Protein AF-A0A453EL23-F1 (afdb_monomer_lite)

Structure (mmCIF, N/CA/C/O backbone):
data_AF-A0A453EL23-F1
#
_entry.id   AF-A0A453EL23-F1
#
loop_
_atom_site.group_PDB
_atom_site.id
_atom_site.type_symbol
_atom_site.label_atom_id
_atom_site.label_alt_id
_atom_site.label_comp_id
_atom_site.label_asym_id
_atom_site.label_entity_id
_atom_site.label_seq_id
_atom_site.pdbx_PDB_ins_code
_atom_site.Cartn_x
_atom_site.Cartn_y
_atom_site.Cartn_z
_atom_site.occupancy
_atom_site.B_iso_or_equiv
_atom_site.auth_seq_id
_atom_site.auth_comp_id
_atom_site.auth_asym_id
_atom_site.auth_atom_id
_atom_site.pdbx_PDB_model_num
ATOM 1 N N . ASP A 1 1 ? -10.469 5.649 31.646 1.00 75.94 1 ASP A N 1
ATOM 2 C CA . ASP A 1 1 ? -10.046 4.973 30.389 1.00 75.94 1 ASP A CA 1
ATOM 3 C C . ASP A 1 1 ? -9.836 5.836 29.141 1.00 75.94 1 ASP A C 1
ATOM 5 O O . ASP A 1 1 ? -9.298 5.332 28.156 1.00 75.94 1 ASP A O 1
ATOM 9 N N . TRP A 1 2 ? -10.181 7.128 29.146 1.00 93.88 2 TRP A N 1
ATOM 10 C CA . TRP A 1 2 ? -10.115 7.978 27.945 1.00 93.88 2 TRP A CA 1
ATOM 11 C C . TRP A 1 2 ? -8.711 8.123 27.318 1.00 93.88 2 TRP A C 1
ATOM 13 O O . TRP A 1 2 ? -8.546 7.942 26.115 1.00 93.88 2 TRP A O 1
ATOM 23 N N . LEU A 1 3 ? -7.684 8.331 28.144 1.00 95.81 3 LEU A N 1
ATOM 24 C CA . LEU A 1 3 ? -6.295 8.534 27.742 1.00 95.81 3 LEU A CA 1
ATOM 25 C C . LEU A 1 3 ? -5.711 7.282 27.084 1.00 95.81 3 LEU A C 1
ATOM 27 O O . LEU A 1 3 ? -5.093 7.355 26.026 1.00 95.81 3 LEU A O 1
ATOM 31 N N . ARG A 1 4 ? -5.970 6.106 27.671 1.00 96.19 4 ARG A N 1
ATOM 32 C CA . ARG A 1 4 ? -5.548 4.822 27.093 1.00 96.19 4 ARG A CA 1
ATOM 33 C C . ARG A 1 4 ? -6.176 4.607 25.720 1.00 96.19 4 ARG A C 1
ATOM 35 O O . ARG A 1 4 ? -5.495 4.147 24.808 1.00 96.19 4 ARG A O 1
ATOM 42 N N . ARG A 1 5 ? -7.460 4.941 25.561 1.00 95.19 5 ARG A N 1
ATOM 43 C CA . ARG A 1 5 ? -8.156 4.849 24.272 1.00 95.19 5 ARG A CA 1
ATOM 44 C C . ARG A 1 5 ? -7.543 5.801 23.245 1.00 95.19 5 ARG A C 1
ATOM 46 O O . ARG A 1 5 ? -7.255 5.368 22.136 1.00 95.19 5 ARG A O 1
ATOM 53 N N . GLN A 1 6 ? -7.286 7.050 23.622 1.00 96.81 6 GLN A N 1
ATOM 54 C CA . GLN A 1 6 ? -6.702 8.048 22.727 1.00 96.81 6 GLN A CA 1
ATOM 55 C C . GLN A 1 6 ? -5.307 7.644 22.237 1.00 96.81 6 GLN A C 1
ATOM 57 O O . GLN A 1 6 ? -5.055 7.667 21.037 1.00 96.81 6 GLN A O 1
ATOM 62 N N . ILE A 1 7 ? -4.440 7.172 23.137 1.00 97.00 7 ILE A N 1
ATOM 63 C CA . ILE A 1 7 ? -3.096 6.698 22.774 1.00 97.00 7 ILE A CA 1
ATOM 64 C C . ILE A 1 7 ? -3.172 5.494 21.828 1.00 97.00 7 ILE A C 1
ATOM 66 O O . ILE A 1 7 ? -2.444 5.445 20.838 1.00 97.00 7 ILE A O 1
ATOM 70 N N . LYS A 1 8 ? -4.078 4.540 22.083 1.00 97.25 8 LYS A N 1
ATOM 71 C CA . LYS A 1 8 ? -4.280 3.386 21.192 1.00 97.25 8 LYS A CA 1
ATOM 72 C C . LYS A 1 8 ? -4.711 3.813 19.790 1.00 97.25 8 LYS A C 1
ATOM 74 O O . LYS A 1 8 ? -4.183 3.281 18.820 1.00 97.25 8 LYS A O 1
ATOM 79 N N . LEU A 1 9 ? -5.636 4.768 19.674 1.00 97.25 9 LEU A N 1
ATOM 80 C CA . LEU A 1 9 ? -6.053 5.301 18.375 1.00 97.25 9 LEU A CA 1
ATOM 81 C C . LEU A 1 9 ? -4.889 5.969 17.636 1.00 97.25 9 LEU A C 1
ATOM 83 O O . LEU A 1 9 ? -4.671 5.660 16.467 1.00 97.25 9 LEU A O 1
ATOM 87 N N . SER A 1 10 ? -4.111 6.817 18.313 1.00 97.19 10 SER A N 1
ATOM 88 C CA . SER A 1 10 ? -2.938 7.460 17.711 1.00 97.19 10 SER A CA 1
ATOM 89 C C . SER A 1 10 ? -1.900 6.438 17.243 1.00 97.19 10 SER A C 1
ATOM 91 O O . SER A 1 10 ? -1.386 6.549 16.133 1.00 97.19 10 SER A O 1
ATOM 93 N N . TYR A 1 11 ? -1.638 5.406 18.049 1.00 97.75 11 TYR A N 1
ATOM 94 C CA . TYR A 1 11 ? -0.715 4.327 17.695 1.00 97.75 11 TYR A CA 1
ATOM 95 C C . TYR A 1 11 ? -1.189 3.535 16.469 1.00 97.75 11 TYR A C 1
ATOM 97 O O . TYR A 1 11 ? -0.417 3.311 15.540 1.00 97.75 11 TYR A O 1
ATOM 105 N N . LEU A 1 12 ? -2.471 3.159 16.426 1.00 97.81 12 LEU A N 1
ATOM 106 C CA . LEU A 1 12 ? -3.057 2.479 15.267 1.00 97.81 12 LEU A CA 1
ATOM 107 C C . LEU A 1 12 ? -3.002 3.353 14.006 1.00 97.81 12 LEU A C 1
ATOM 109 O O . LEU A 1 12 ? -2.707 2.847 12.923 1.00 97.81 12 LEU A O 1
ATOM 113 N N . GLY A 1 13 ? -3.247 4.660 14.145 1.00 97.94 13 GLY A N 1
ATOM 114 C CA . GLY A 1 13 ? -3.110 5.628 13.058 1.00 97.94 13 GLY A CA 1
ATOM 115 C C . GLY A 1 13 ? -1.685 5.677 12.508 1.00 97.94 13 GLY A C 1
ATOM 116 O O . GLY A 1 13 ? -1.493 5.576 11.296 1.00 97.94 13 GLY A O 1
ATOM 117 N N . LEU A 1 14 ? -0.687 5.742 13.394 1.00 97.88 14 LEU A N 1
ATOM 118 C CA . LEU A 1 14 ? 0.725 5.746 13.016 1.00 97.88 14 LEU A CA 1
ATOM 119 C C . LEU A 1 14 ? 1.132 4.443 12.313 1.00 97.88 14 LEU A C 1
ATOM 121 O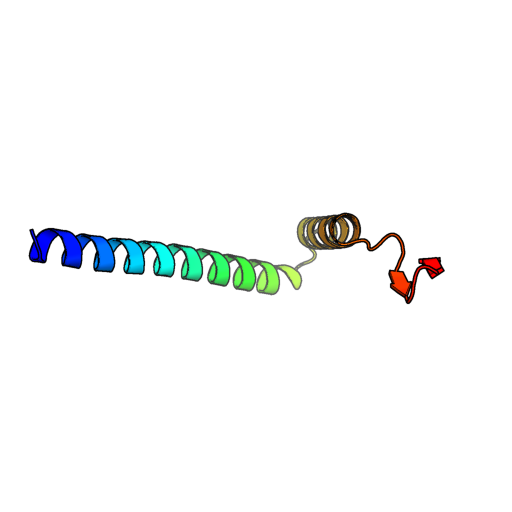 O . LEU A 1 14 ? 1.723 4.490 11.238 1.00 97.88 14 LEU A O 1
ATOM 125 N N . ALA A 1 15 ? 0.748 3.287 12.860 1.00 97.81 15 ALA A N 1
ATOM 126 C CA . ALA A 1 15 ? 1.042 1.984 12.261 1.00 97.81 15 ALA A CA 1
ATOM 127 C C . ALA A 1 15 ? 0.393 1.819 10.871 1.00 97.81 15 ALA A C 1
ATOM 129 O O . ALA A 1 15 ? 0.982 1.247 9.949 1.00 97.81 15 ALA A O 1
ATOM 130 N N . SER A 1 16 ? -0.826 2.342 10.690 1.00 97.88 16 SER A N 1
ATOM 131 C CA . SER A 1 16 ? -1.505 2.372 9.388 1.00 97.88 16 SER A CA 1
ATOM 132 C C . SER A 1 16 ? -0.763 3.253 8.377 1.00 97.88 16 SER A C 1
ATOM 134 O O . SER A 1 16 ? -0.587 2.870 7.211 1.00 97.88 16 SER A O 1
ATOM 136 N N . LEU A 1 17 ? -0.284 4.417 8.826 1.00 98.00 17 LEU A N 1
ATOM 137 C CA . LEU A 1 17 ? 0.489 5.338 8.002 1.00 98.00 17 LEU A CA 1
ATOM 138 C C . LEU A 1 17 ? 1.830 4.724 7.589 1.00 98.00 17 LEU A C 1
ATOM 140 O O . LEU A 1 17 ? 2.143 4.714 6.402 1.00 98.00 17 LEU A O 1
ATOM 144 N N . GLU A 1 18 ? 2.572 4.135 8.524 1.00 98.06 18 GLU A N 1
ATOM 145 C CA . GLU A 1 18 ? 3.843 3.454 8.260 1.00 98.06 18 GLU A CA 1
ATOM 146 C C . GLU A 1 18 ? 3.681 2.352 7.205 1.00 98.06 18 GLU A C 1
ATOM 148 O O . GLU A 1 18 ? 4.404 2.311 6.206 1.00 98.06 18 GLU A O 1
ATOM 153 N N . ARG A 1 19 ? 2.645 1.512 7.344 1.00 97.56 19 ARG A N 1
ATOM 154 C CA . ARG A 1 19 ? 2.316 0.481 6.349 1.00 97.56 19 ARG A CA 1
ATOM 155 C C . ARG A 1 19 ? 2.013 1.076 4.974 1.00 97.56 19 ARG A C 1
ATOM 157 O O . ARG A 1 19 ? 2.321 0.465 3.948 1.00 97.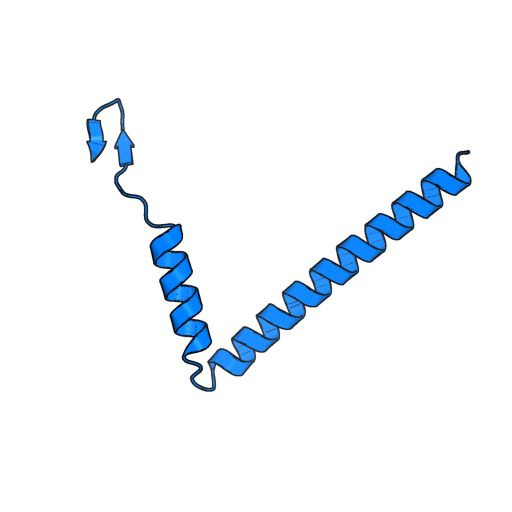56 19 ARG A O 1
ATOM 164 N N . THR A 1 20 ? 1.366 2.237 4.936 1.00 97.62 20 THR A N 1
ATOM 165 C CA . THR A 1 20 ? 1.034 2.935 3.690 1.00 97.62 20 THR A CA 1
ATOM 166 C C . THR A 1 20 ? 2.285 3.518 3.040 1.00 97.62 20 THR A C 1
ATOM 168 O O . THR A 1 20 ? 2.475 3.320 1.841 1.00 97.62 20 THR A O 1
ATOM 171 N N . ILE A 1 21 ? 3.171 4.138 3.822 1.00 97.31 21 ILE A N 1
ATOM 172 C CA . ILE A 1 21 ? 4.468 4.649 3.360 1.00 97.31 21 ILE A CA 1
ATOM 173 C C . ILE A 1 21 ? 5.300 3.506 2.773 1.00 97.31 21 ILE A C 1
ATOM 175 O O . ILE A 1 21 ? 5.715 3.596 1.621 1.00 97.31 21 ILE A O 1
ATOM 179 N N . ALA A 1 22 ? 5.446 2.386 3.486 1.00 96.62 22 ALA A N 1
ATOM 180 C CA . ALA A 1 22 ? 6.196 1.226 3.002 1.00 96.62 22 ALA A CA 1
ATOM 181 C C . ALA A 1 22 ? 5.661 0.693 1.658 1.00 96.62 22 ALA A C 1
ATOM 183 O O . ALA A 1 22 ? 6.432 0.399 0.744 1.00 96.62 22 ALA A O 1
ATOM 184 N N . ARG A 1 23 ? 4.331 0.623 1.493 1.00 94.50 23 ARG A N 1
ATOM 185 C CA . ARG A 1 23 ? 3.695 0.226 0.222 1.00 94.50 23 ARG A CA 1
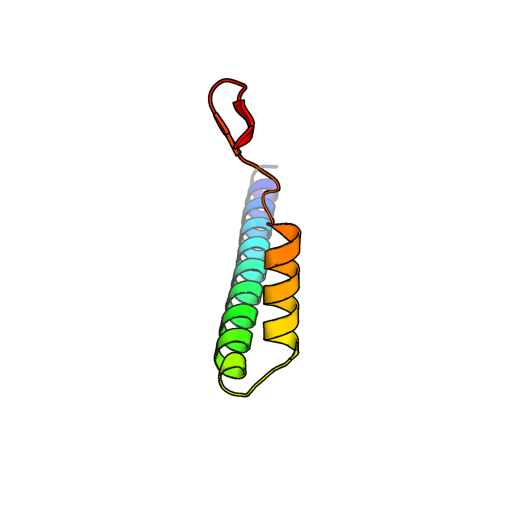ATOM 186 C C . ARG A 1 23 ? 3.967 1.218 -0.909 1.00 94.50 23 ARG A C 1
ATOM 188 O O . ARG A 1 23 ? 4.150 0.785 -2.046 1.00 94.50 23 ARG A O 1
ATOM 195 N N . GLN A 1 24 ? 3.958 2.519 -0.621 1.00 95.75 24 GLN A N 1
ATOM 196 C CA . GLN A 1 24 ? 4.258 3.551 -1.616 1.00 95.75 24 GLN A CA 1
ATOM 197 C C . GLN A 1 24 ? 5.733 3.509 -2.021 1.00 95.75 24 GLN A C 1
ATOM 199 O O . GLN A 1 24 ? 6.024 3.478 -3.213 1.00 95.75 24 GLN A O 1
ATOM 204 N N . CYS A 1 25 ? 6.654 3.397 -1.062 1.00 93.44 25 CYS A N 1
ATOM 205 C CA . CYS A 1 25 ? 8.082 3.234 -1.335 1.00 93.44 25 CYS A CA 1
ATOM 206 C C . CYS A 1 25 ? 8.359 1.980 -2.172 1.00 93.44 25 CYS A C 1
ATOM 208 O O . CYS A 1 25 ? 9.076 2.069 -3.162 1.00 93.44 25 CYS A O 1
ATOM 210 N N . ALA A 1 26 ? 7.736 0.840 -1.850 1.00 86.31 26 ALA A N 1
ATOM 211 C CA . ALA A 1 26 ? 7.864 -0.379 -2.649 1.00 86.31 26 ALA A CA 1
ATOM 212 C C . ALA A 1 26 ? 7.341 -0.198 -4.084 1.00 86.31 26 ALA A C 1
ATOM 214 O O . ALA A 1 26 ? 7.939 -0.712 -5.026 1.00 86.31 26 ALA A O 1
ATOM 215 N N . ARG A 1 27 ? 6.246 0.554 -4.275 1.00 84.94 27 ARG A N 1
ATOM 216 C CA . ARG A 1 27 ? 5.713 0.872 -5.608 1.00 84.94 27 ARG A CA 1
ATOM 217 C C . ARG A 1 27 ? 6.651 1.783 -6.391 1.00 84.94 27 ARG A C 1
ATOM 219 O O . ARG A 1 27 ? 6.888 1.513 -7.559 1.00 84.94 27 ARG A O 1
ATOM 226 N N . ILE A 1 28 ? 7.177 2.830 -5.759 1.00 87.19 28 ILE A N 1
ATOM 227 C CA . ILE A 1 28 ? 8.139 3.750 -6.376 1.00 87.19 28 ILE A CA 1
ATOM 228 C C . ILE A 1 28 ? 9.418 3.001 -6.749 1.00 87.19 28 ILE A C 1
ATOM 230 O O . ILE A 1 28 ? 9.880 3.146 -7.872 1.00 87.19 28 ILE A O 1
ATOM 234 N N . ALA A 1 29 ? 9.946 2.161 -5.854 1.00 84.19 29 ALA A N 1
ATOM 235 C CA . ALA A 1 29 ? 11.089 1.300 -6.140 1.00 84.19 29 ALA A CA 1
ATOM 236 C C . ALA A 1 29 ? 10.792 0.367 -7.319 1.00 84.19 29 ALA A C 1
ATOM 238 O O . ALA A 1 29 ? 11.533 0.368 -8.288 1.00 84.19 29 ALA A O 1
ATOM 239 N N . SER A 1 30 ? 9.638 -0.308 -7.316 1.00 76.25 30 SER A N 1
ATOM 240 C CA . SER A 1 30 ? 9.224 -1.170 -8.435 1.00 76.25 30 SER A CA 1
ATOM 241 C C . SER A 1 30 ? 9.094 -0.413 -9.763 1.00 76.25 30 SER A C 1
ATOM 243 O O . SER A 1 30 ? 9.352 -0.988 -10.813 1.00 76.25 30 SER A O 1
ATOM 245 N N . LEU A 1 31 ? 8.665 0.856 -9.743 1.00 76.81 31 LEU A N 1
ATOM 246 C CA . LEU A 1 31 ? 8.598 1.704 -10.939 1.00 76.81 31 LEU A CA 1
ATOM 247 C C . LEU A 1 31 ? 9.988 2.158 -11.392 1.00 76.81 31 LEU A C 1
ATOM 249 O O . LEU A 1 31 ? 10.266 2.137 -12.583 1.00 76.81 31 LEU A O 1
ATOM 253 N N . LYS A 1 32 ? 10.855 2.530 -10.446 1.00 77.75 32 LYS A N 1
ATOM 254 C CA . LYS A 1 32 ? 12.248 2.907 -10.701 1.00 77.75 32 LYS A CA 1
ATOM 255 C C . LYS A 1 32 ? 13.040 1.734 -11.289 1.00 77.75 32 LYS A C 1
ATOM 257 O O . LYS A 1 32 ? 13.763 1.916 -12.258 1.00 77.75 32 LYS A O 1
ATOM 262 N N . ASP A 1 33 ? 12.852 0.538 -10.742 1.00 68.12 33 ASP A N 1
ATOM 263 C CA . ASP A 1 33 ? 13.462 -0.706 -11.222 1.00 68.12 33 ASP A CA 1
ATOM 264 C C . ASP A 1 33 ? 12.800 -1.210 -12.517 1.00 68.12 33 ASP A C 1
ATOM 266 O O . ASP A 1 33 ? 13.386 -1.995 -13.256 1.00 68.12 33 ASP A O 1
ATOM 270 N N . GLY A 1 34 ? 11.577 -0.759 -12.819 1.00 61.62 34 GLY A N 1
ATOM 271 C CA . GLY A 1 34 ? 10.847 -1.075 -14.050 1.00 61.62 34 GLY A CA 1
ATOM 272 C C . GLY A 1 34 ? 11.488 -0.512 -15.323 1.00 61.62 34 GLY A C 1
ATOM 273 O O . GLY A 1 34 ? 11.185 -1.007 -16.406 1.00 61.62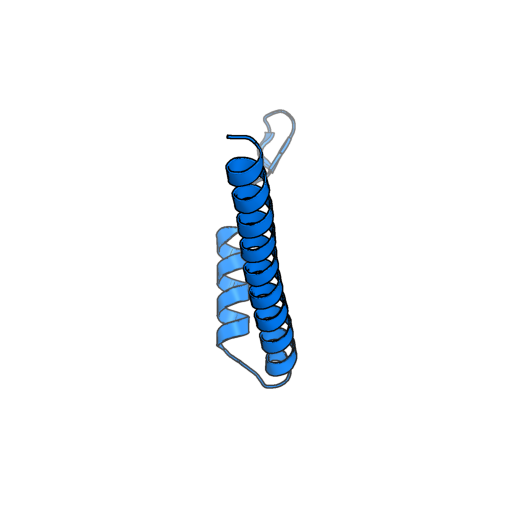 34 GLY A O 1
ATOM 274 N N . ASP A 1 35 ? 12.402 0.453 -15.195 1.00 60.28 35 ASP A N 1
ATOM 275 C CA . ASP A 1 35 ? 13.264 0.935 -16.287 1.00 60.28 35 ASP A CA 1
ATOM 276 C C . ASP A 1 35 ? 14.435 -0.037 -16.566 1.00 60.28 35 ASP A C 1
ATOM 278 O O . ASP A 1 35 ? 14.983 -0.100 -17.664 1.00 60.28 35 ASP A O 1
ATOM 282 N N . ALA A 1 36 ? 14.767 -0.895 -15.595 1.00 62.00 36 ALA A N 1
ATOM 283 C CA . ALA A 1 36 ? 15.794 -1.927 -15.684 1.00 62.00 36 ALA A CA 1
ATOM 284 C C . ALA A 1 36 ? 15.162 -3.329 -15.808 1.00 62.00 36 ALA A C 1
ATOM 286 O O . ALA A 1 36 ? 15.337 -4.169 -14.937 1.00 62.00 36 ALA A O 1
ATOM 287 N N . ASN A 1 37 ? 14.390 -3.576 -16.874 1.00 61.88 37 ASN A N 1
ATOM 288 C CA . ASN A 1 37 ? 13.920 -4.897 -17.343 1.00 61.88 37 ASN A CA 1
ATOM 289 C C . ASN A 1 37 ? 13.785 -5.995 -16.257 1.00 61.88 37 ASN A C 1
ATOM 291 O O . ASN A 1 37 ? 14.670 -6.840 -16.094 1.00 61.88 37 ASN A O 1
ATOM 295 N N . THR A 1 38 ? 12.662 -6.035 -15.532 1.00 68.31 38 THR A N 1
ATOM 296 C CA . THR A 1 38 ? 12.416 -7.103 -14.551 1.00 68.31 38 THR A CA 1
ATOM 297 C C . THR A 1 38 ? 11.240 -7.982 -14.963 1.00 68.31 38 THR A C 1
ATOM 299 O O . THR A 1 38 ? 10.070 -7.598 -14.967 1.00 68.31 38 THR A O 1
ATOM 302 N N . THR A 1 39 ? 11.545 -9.243 -15.260 1.00 72.38 39 THR A N 1
ATOM 303 C CA . THR A 1 39 ? 10.574 -10.326 -15.498 1.00 72.38 39 THR A CA 1
ATOM 304 C C . THR A 1 39 ? 9.489 -10.414 -14.412 1.00 72.38 39 THR A C 1
ATOM 306 O O . THR A 1 39 ? 8.365 -10.840 -14.683 1.00 72.38 39 THR A O 1
ATOM 309 N N . LEU A 1 40 ? 9.797 -9.970 -13.189 1.00 74.88 40 LEU A N 1
ATOM 310 C CA . LEU A 1 40 ? 8.868 -9.881 -12.064 1.00 74.88 40 LEU A CA 1
ATOM 311 C C . LEU A 1 40 ? 7.741 -8.865 -12.289 1.00 74.88 40 LEU A C 1
ATOM 313 O O . LEU A 1 40 ? 6.588 -9.192 -12.004 1.00 74.88 40 LEU A O 1
ATOM 317 N N . TYR A 1 41 ? 8.034 -7.680 -12.837 1.00 76.19 41 TYR A N 1
ATOM 318 C CA . TYR A 1 41 ? 7.010 -6.685 -13.165 1.00 76.19 41 TYR A CA 1
ATOM 319 C C . TYR A 1 41 ? 6.009 -7.254 -14.175 1.00 76.19 41 TYR A C 1
ATOM 321 O O . TYR A 1 41 ? 4.799 -7.255 -13.940 1.00 76.19 41 TYR A O 1
ATOM 329 N N . HIS A 1 42 ? 6.518 -7.849 -15.256 1.00 82.38 42 HIS A N 1
ATOM 330 C CA . HIS A 1 42 ? 5.679 -8.470 -16.280 1.00 82.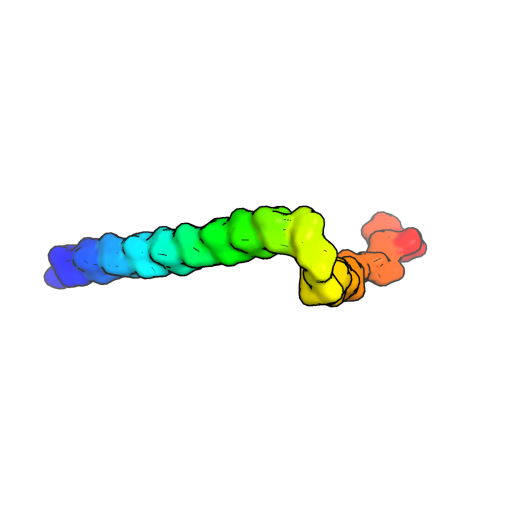38 42 HIS A CA 1
ATOM 331 C C . HIS A 1 42 ? 4.860 -9.650 -15.736 1.00 82.38 42 HIS A C 1
ATOM 333 O O . HIS A 1 42 ? 3.677 -9.775 -16.067 1.00 82.38 42 HIS A O 1
ATOM 339 N N . ARG A 1 43 ? 5.432 -10.483 -14.852 1.00 84.62 43 ARG A N 1
ATOM 340 C CA . ARG A 1 43 ? 4.693 -11.557 -14.161 1.00 84.62 43 ARG A CA 1
ATOM 341 C C . ARG A 1 43 ? 3.567 -11.007 -13.289 1.00 84.62 43 ARG A C 1
ATOM 343 O O . ARG A 1 43 ? 2.457 -11.531 -13.347 1.00 84.62 43 ARG A O 1
ATOM 350 N N . LEU A 1 44 ? 3.814 -9.940 -12.529 1.00 85.44 44 LEU A N 1
ATOM 351 C CA . LEU A 1 44 ? 2.795 -9.318 -11.685 1.00 85.44 44 LEU A CA 1
ATOM 352 C C . LEU A 1 44 ? 1.661 -8.713 -12.523 1.00 85.44 44 LEU A C 1
ATOM 354 O O . LEU A 1 44 ? 0.490 -8.930 -12.215 1.00 85.44 44 LEU A O 1
ATOM 358 N N . CYS A 1 45 ? 1.988 -7.996 -13.598 1.00 85.94 45 CYS A N 1
ATOM 359 C CA . CYS A 1 45 ? 1.002 -7.449 -14.531 1.00 85.94 45 CYS A CA 1
ATOM 360 C C . CYS A 1 45 ? 0.162 -8.555 -15.180 1.00 85.94 45 CYS A C 1
ATOM 362 O O . CYS A 1 45 ? -1.063 -8.451 -15.222 1.00 85.94 45 CYS A O 1
ATOM 364 N N . THR A 1 46 ? 0.800 -9.647 -1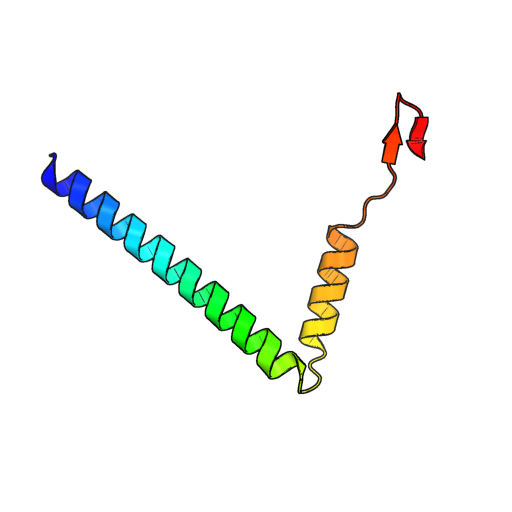5.606 1.00 90.69 46 THR A N 1
ATOM 365 C CA . THR A 1 46 ? 0.113 -10.816 -16.176 1.00 90.69 46 THR A CA 1
ATOM 366 C C . THR A 1 46 ? -0.824 -11.462 -15.158 1.00 90.69 46 THR A C 1
ATOM 368 O O . THR A 1 46 ? -1.993 -11.686 -15.463 1.00 90.69 46 THR A O 1
ATOM 371 N N . TYR A 1 47 ? -0.359 -11.681 -13.924 1.00 93.25 47 TYR A N 1
ATOM 372 C CA . TYR A 1 47 ? -1.190 -12.200 -12.837 1.00 93.25 47 TYR A CA 1
ATOM 373 C C . TYR A 1 47 ? -2.404 -11.302 -12.566 1.00 93.25 47 TYR A C 1
ATOM 375 O O . TYR A 1 47 ? -3.523 -11.792 -12.445 1.00 93.25 47 TYR A O 1
ATOM 383 N N . ARG A 1 48 ? -2.218 -9.976 -12.509 1.00 92.25 48 ARG A N 1
ATOM 384 C CA . ARG A 1 48 ? -3.330 -9.034 -12.297 1.00 92.25 48 ARG A CA 1
ATOM 385 C C . ARG A 1 48 ? -4.300 -9.021 -13.472 1.00 92.25 48 ARG A C 1
ATOM 387 O O . ARG A 1 48 ? -5.498 -8.951 -13.231 1.00 92.25 48 ARG A O 1
ATOM 394 N N . LYS A 1 49 ? -3.804 -9.125 -14.708 1.00 93.88 49 LYS A N 1
ATOM 395 C CA . LYS A 1 49 ? -4.634 -9.243 -15.914 1.00 93.88 49 LYS A CA 1
ATOM 396 C C . LYS A 1 49 ? -5.494 -10.507 -15.878 1.00 93.88 49 LYS A C 1
ATOM 398 O O . LYS A 1 49 ? -6.671 -10.427 -16.193 1.00 93.88 49 LYS A O 1
ATOM 403 N N . GLN A 1 50 ? -4.927 -11.640 -15.460 1.00 94.69 50 GLN A N 1
ATOM 404 C CA . GLN A 1 50 ? -5.666 -12.897 -15.300 1.00 94.69 50 GLN A CA 1
ATOM 405 C C . GLN A 1 50 ? -6.688 -12.813 -14.162 1.00 94.69 50 GLN A C 1
ATOM 407 O O . GLN A 1 50 ? -7.846 -13.162 -14.346 1.00 94.69 50 GLN A O 1
ATOM 412 N N . LYS A 1 51 ? -6.281 -12.311 -12.991 1.00 95.25 51 LYS A N 1
ATOM 413 C CA . LYS A 1 51 ? -7.158 -12.194 -11.818 1.00 95.25 51 LYS A CA 1
ATOM 414 C C . LYS A 1 51 ? -8.329 -11.238 -12.046 1.00 95.25 51 LYS A C 1
ATOM 416 O O . LYS A 1 51 ? -9.422 -11.489 -11.557 1.00 95.25 51 LYS A O 1
ATOM 421 N N . ASN A 1 52 ? -8.081 -10.136 -12.745 1.00 93.69 52 ASN A N 1
ATOM 422 C CA . ASN A 1 52 ? -9.091 -9.128 -13.050 1.00 93.69 52 ASN A CA 1
ATOM 423 C C . ASN A 1 52 ? -9.755 -9.376 -14.412 1.00 93.69 52 ASN A C 1
ATOM 425 O O . ASN A 1 52 ? -10.368 -8.460 -14.959 1.00 93.69 52 ASN A O 1
ATOM 429 N N . TRP A 1 53 ? -9.598 -10.571 -14.986 1.00 95.00 53 TRP A N 1
ATOM 430 C CA . TRP A 1 53 ? -10.262 -10.917 -16.230 1.00 95.00 53 TRP A CA 1
ATOM 431 C C . TRP A 1 53 ? -11.771 -10.995 -15.994 1.00 95.00 53 TRP A C 1
ATOM 433 O O . TRP A 1 53 ? -12.249 -11.791 -15.187 1.00 95.00 53 TRP A O 1
ATOM 443 N N . ILE A 1 54 ? -12.520 -10.157 -16.701 1.00 91.06 54 ILE A N 1
ATOM 444 C CA . ILE A 1 54 ? -13.980 -10.187 -16.692 1.00 91.06 54 ILE A CA 1
ATOM 445 C C . ILE A 1 54 ? -14.405 -11.160 -17.794 1.00 91.06 54 ILE A C 1
ATOM 447 O O . ILE A 1 54 ? -14.115 -10.930 -18.964 1.00 91.06 54 ILE A O 1
ATOM 451 N N . HIS A 1 55 ? -15.047 -12.269 -17.415 1.00 87.19 55 HIS A N 1
ATOM 452 C CA . HIS A 1 55 ? -15.427 -13.339 -18.349 1.00 87.19 55 HIS A CA 1
ATOM 453 C C . HIS A 1 55 ? -16.542 -12.954 -19.328 1.00 87.19 55 HIS A C 1
ATOM 455 O O . HIS A 1 55 ? -16.639 -13.556 -20.389 1.00 87.19 55 HIS A O 1
ATOM 461 N N . GLY A 1 56 ? -17.361 -11.973 -18.967 1.00 86.94 56 GLY A N 1
ATOM 462 C CA . GLY A 1 56 ? -18.471 -11.470 -19.764 1.00 86.94 56 GLY A CA 1
ATOM 463 C C . GLY A 1 56 ? -19.173 -10.366 -18.990 1.00 86.94 56 GLY A C 1
ATOM 464 O O . GLY A 1 56 ? -19.004 -10.250 -17.770 1.00 86.94 56 GLY A O 1
ATOM 465 N N . ILE A 1 57 ? -19.930 -9.533 -19.691 1.00 87.56 57 ILE A N 1
ATOM 466 C CA . ILE A 1 57 ? -20.681 -8.437 -19.073 1.00 87.56 57 ILE A CA 1
ATOM 467 C C . ILE A 1 57 ? -22.151 -8.710 -19.345 1.00 87.56 57 ILE A C 1
ATOM 469 O O . ILE A 1 57 ? -22.536 -8.885 -20.492 1.00 87.56 57 ILE A O 1
ATOM 473 N N . SER A 1 58 ? -22.983 -8.762 -18.305 1.00 84.81 58 SER A N 1
ATOM 474 C CA . SER A 1 58 ? -24.426 -8.874 -18.513 1.00 84.81 58 SER A CA 1
ATOM 475 C C . SER A 1 58 ? -25.076 -7.498 -18.488 1.00 84.81 58 SER A C 1
ATOM 477 O O . SER A 1 58 ? -24.865 -6.733 -17.547 1.00 84.81 58 SER A O 1
ATOM 479 N N . VAL A 1 59 ? -25.876 -7.206 -19.510 1.00 85.94 59 VAL A N 1
ATOM 480 C CA . VAL A 1 59 ? -26.741 -6.025 -19.576 1.00 85.94 59 VAL A CA 1
ATOM 481 C C . VAL A 1 59 ? -28.170 -6.522 -19.763 1.00 85.94 59 VAL A C 1
ATOM 483 O O . VAL A 1 59 ? -28.441 -7.286 -20.686 1.00 85.94 59 VAL A O 1
ATOM 486 N N . ASP A 1 60 ? -29.065 -6.149 -18.846 1.00 83.00 60 ASP A N 1
ATOM 487 C CA . ASP A 1 60 ? -30.492 -6.509 -18.869 1.00 83.00 60 ASP A CA 1
ATOM 488 C C . ASP A 1 60 ? -30.775 -8.015 -19.049 1.00 83.00 60 ASP A C 1
ATOM 490 O O . ASP A 1 60 ? -31.706 -8.427 -19.737 1.00 83.00 60 ASP A O 1
ATOM 494 N N . GLY A 1 61 ? -29.954 -8.866 -18.423 1.00 78.31 61 GLY A N 1
ATOM 495 C CA . GLY A 1 61 ? -30.100 -10.325 -18.474 1.00 78.31 61 GLY A CA 1
ATOM 496 C C . GLY A 1 61 ? -29.561 -10.986 -19.747 1.00 78.31 61 GLY A C 1
ATOM 497 O O . GLY A 1 61 ? -29.496 -12.213 -19.800 1.00 78.31 61 GLY A O 1
ATOM 498 N N . ALA A 1 62 ? -29.109 -10.212 -20.737 1.00 70.69 62 ALA A N 1
ATOM 499 C CA . ALA A 1 62 ? -28.330 -10.714 -21.863 1.00 70.69 62 ALA A CA 1
ATOM 500 C C . ALA A 1 62 ? -26.836 -10.692 -21.505 1.00 70.69 62 ALA A C 1
ATOM 502 O O . ALA A 1 62 ? -26.328 -9.700 -20.980 1.00 70.69 62 ALA A O 1
ATOM 503 N N . VAL A 1 63 ? -26.131 -11.801 -21.729 1.00 76.81 63 VAL A N 1
ATOM 504 C CA . VAL A 1 63 ? -24.668 -11.877 -21.581 1.00 76.81 63 VAL A CA 1
ATOM 505 C C . VAL A 1 63 ? -24.026 -11.409 -22.890 1.00 76.81 63 VAL A C 1
ATOM 507 O O . VAL A 1 63 ? -24.344 -11.963 -23.942 1.00 76.81 63 VAL A O 1
ATOM 510 N N . LEU A 1 64 ? -23.159 -10.393 -22.810 1.00 62.41 64 LEU A N 1
ATOM 511 C CA . LEU A 1 64 ? -22.293 -9.892 -23.886 1.00 62.41 64 LEU A CA 1
ATOM 512 C C . LEU A 1 64 ? -20.905 -10.536 -23.822 1.00 62.41 64 LEU A C 1
ATOM 514 O O . LEU A 1 64 ? -20.364 -10.666 -22.692 1.00 62.41 64 LEU A O 1
#

Organism: Aegilops tauschii subsp. strangulata (NCBI:txid200361)

Foldseek 3Di:
DVVVVVVVVVVVVVVVVVVVVVVVVVVVVCVVCVVVDDPVVVVVVVVCCVVPDDPFDDDPNDTD

Radius of gyration: 20.71 Å; chains: 1; bounding box: 46×22×54 Å

Secondary structure (DSSP, 8-state):
-HHHHHHHHHHHHHHHHHHHHHHHHHHHHHHHHTTS--HHHHHHHHHHHHHT-----EETTEE-

pLDDT: mean 86.86, std 11.22, range [60.28, 98.06]

Sequence (64 aa):
DWLRRQIKLSYLGLASLERTIARQCARIASLKDGDANTTLYHRLCTYRKQKNWIHGISVDGAVL